Protein AF-A0A945E554-F1 (afdb_monomer_lite)

Secondary structure (DSSP, 8-state):
-HHHHHHSTTS-HHHHTTS--HHHHHHHHHH-B-TTS-TTSGGGTT--S-BSPPPPSTTSPP---

pLDDT: mean 84.27, std 9.27, range [59.28, 93.31]

Radius of gyration: 12.92 Å; chains: 1; bounding box: 35×27×28 Å

Foldseek 3Di:
DVVVCVVQPQLCCVPCVQPDDVSNLVCCQPANDEQSHDCPDPSNPPGDPHHDDHDDPVPDDPPDD

Structure (mmCIF, N/CA/C/O backbone):
data_AF-A0A945E554-F1
#
_entry.id   AF-A0A945E554-F1
#
loop_
_atom_site.group_PDB
_atom_site.id
_atom_site.type_symbol
_atom_site.label_atom_id
_atom_site.label_alt_id
_atom_site.label_comp_id
_atom_site.label_asym_id
_atom_site.label_entity_id
_atom_site.label_seq_id
_atom_site.pdbx_PDB_ins_code
_atom_site.Cartn_x
_atom_site.Cartn_y
_atom_site.Cartn_z
_atom_site.occupancy
_atom_site.B_iso_or_equiv
_atom_site.auth_seq_id
_atom_site.auth_comp_id
_atom_site.auth_asym_id
_atom_site.auth_atom_id
_atom_site.pdbx_PDB_model_num
ATOM 1 N N . LEU A 1 1 ? -1.158 4.709 -11.720 1.00 72.31 1 LEU A N 1
ATOM 2 C CA . LEU A 1 1 ? -1.481 3.276 -11.893 1.00 72.31 1 LEU A CA 1
ATOM 3 C C . LEU A 1 1 ? -2.964 3.125 -12.267 1.00 72.31 1 LEU A C 1
ATOM 5 O O . LEU A 1 1 ? -3.738 2.582 -11.496 1.00 72.31 1 LEU A O 1
ATOM 9 N N . ARG A 1 2 ? -3.387 3.636 -13.437 1.00 79.19 2 ARG A N 1
ATOM 10 C CA . ARG A 1 2 ? -4.823 3.676 -13.799 1.00 79.19 2 ARG A CA 1
ATOM 11 C C . ARG A 1 2 ? -5.424 2.284 -14.031 1.00 79.19 2 ARG A C 1
ATOM 13 O O . ARG A 1 2 ? -6.561 2.051 -13.652 1.00 79.19 2 ARG A O 1
ATOM 20 N N . ASP A 1 3 ? -4.656 1.351 -14.595 1.00 85.38 3 ASP A N 1
ATOM 21 C CA . ASP A 1 3 ? -5.104 -0.042 -14.747 1.00 85.38 3 ASP A CA 1
ATOM 22 C C . ASP A 1 3 ? -5.272 -0.745 -13.389 1.00 85.38 3 ASP A C 1
ATOM 24 O O . ASP A 1 3 ? -6.282 -1.400 -13.150 1.00 85.38 3 ASP A O 1
ATOM 28 N N . ALA A 1 4 ? -4.335 -0.532 -12.456 1.00 84.25 4 ALA A N 1
ATOM 29 C CA . ALA A 1 4 ? -4.449 -1.079 -11.104 1.00 84.25 4 ALA A CA 1
ATOM 30 C C . ALA A 1 4 ? -5.646 -0.489 -10.347 1.00 84.25 4 ALA A C 1
ATOM 32 O O . ALA A 1 4 ? -6.291 -1.204 -9.597 1.00 84.25 4 ALA A O 1
ATOM 33 N N . ASP A 1 5 ? -5.965 0.787 -10.572 1.00 87.88 5 ASP A N 1
ATOM 34 C CA . ASP A 1 5 ? -7.141 1.442 -9.992 1.00 87.88 5 ASP A CA 1
ATOM 35 C C . ASP A 1 5 ? -8.452 0.829 -10.505 1.00 87.88 5 ASP A C 1
ATOM 37 O O . ASP A 1 5 ? -9.357 0.554 -9.727 1.00 87.88 5 ASP A O 1
ATOM 41 N N . ARG A 1 6 ? -8.516 0.499 -11.802 1.00 88.56 6 ARG A N 1
ATOM 42 C CA . ARG A 1 6 ? -9.657 -0.225 -12.385 1.00 88.56 6 ARG A CA 1
ATOM 43 C C . ARG A 1 6 ? -9.816 -1.632 -11.812 1.00 88.56 6 ARG A C 1
ATOM 45 O O . ARG A 1 6 ? -10.941 -2.075 -11.611 1.00 88.56 6 ARG A O 1
ATOM 52 N N . ARG A 1 7 ? -8.710 -2.344 -11.576 1.00 88.94 7 ARG A N 1
ATOM 53 C CA . ARG A 1 7 ? -8.726 -3.705 -11.003 1.00 88.94 7 ARG A CA 1
ATOM 54 C C . ARG A 1 7 ? -8.952 -3.709 -9.491 1.00 88.94 7 ARG A C 1
ATOM 56 O O . ARG A 1 7 ? -9.531 -4.647 -8.954 1.00 88.94 7 ARG A O 1
ATOM 63 N N . HIS A 1 8 ? -8.502 -2.664 -8.809 1.00 87.69 8 HIS A N 1
ATOM 64 C CA . HIS A 1 8 ? -8.558 -2.517 -7.361 1.00 87.69 8 HIS A CA 1
ATOM 65 C C . HIS A 1 8 ? -9.101 -1.126 -6.995 1.00 87.69 8 HIS A C 1
ATOM 67 O O . HIS A 1 8 ? -8.363 -0.292 -6.456 1.00 87.69 8 HIS A O 1
ATOM 73 N N . PRO A 1 9 ? -10.394 -0.867 -7.266 1.00 88.88 9 PRO A N 1
ATOM 74 C CA . PRO A 1 9 ? -11.009 0.417 -6.948 1.00 88.88 9 PRO A CA 1
ATOM 75 C C . PRO A 1 9 ? -10.969 0.658 -5.438 1.0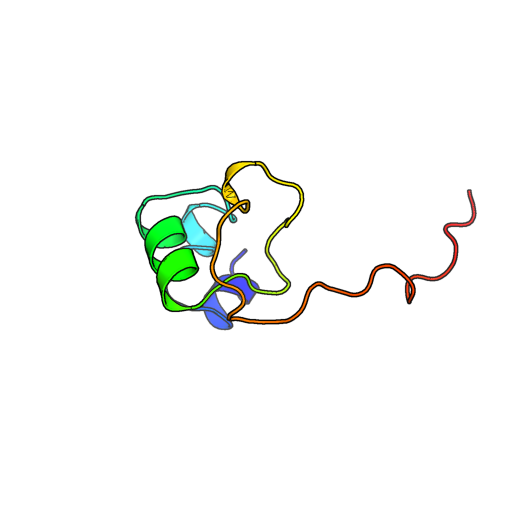0 88.88 9 PRO A C 1
ATOM 77 O O . PRO A 1 9 ? -11.076 -0.290 -4.661 1.00 88.88 9 PRO A O 1
ATOM 80 N N . GLY A 1 10 ? -10.790 1.910 -5.018 1.00 87.56 10 GLY A N 1
ATOM 81 C CA . GLY A 1 10 ? -10.735 2.299 -3.600 1.00 87.56 10 GLY A CA 1
ATOM 82 C C . GLY A 1 10 ? -9.336 2.306 -2.972 1.00 87.56 10 GLY A C 1
ATOM 83 O O . GLY A 1 10 ? -9.163 2.868 -1.899 1.00 87.56 10 GLY A O 1
ATOM 84 N N . PHE A 1 11 ? -8.312 1.773 -3.649 1.00 89.00 11 PHE A N 1
ATOM 85 C CA . PHE A 1 11 ? -6.917 1.941 -3.211 1.00 89.00 11 PHE A CA 1
ATOM 86 C C . PHE A 1 11 ? -6.322 3.308 -3.594 1.00 89.00 11 PHE A C 1
ATOM 88 O O . PHE A 1 11 ? -5.220 3.631 -3.153 1.00 89.00 11 PHE A O 1
ATOM 95 N N . GLY A 1 12 ? -6.997 4.105 -4.430 1.00 89.44 12 GLY A N 1
ATOM 96 C CA . GLY A 1 12 ? -6.496 5.411 -4.877 1.00 89.44 12 GLY A CA 1
ATOM 97 C C . GLY A 1 12 ? -5.216 5.305 -5.716 1.00 89.44 12 GLY A C 1
ATOM 98 O O . GLY A 1 12 ? -4.333 6.162 -5.647 1.00 89.44 12 GLY A O 1
ATOM 99 N N . PHE A 1 13 ? -5.072 4.237 -6.508 1.00 89.38 13 PHE A N 1
ATOM 100 C CA . PHE A 1 13 ? -3.880 3.984 -7.326 1.00 89.38 13 PHE A CA 1
ATOM 101 C C . PHE A 1 13 ? -3.709 5.009 -8.455 1.00 89.38 13 PHE A C 1
ATOM 103 O O . PHE A 1 13 ? -2.585 5.263 -8.922 1.00 89.38 13 PHE A O 1
ATOM 110 N N . ALA A 1 14 ? -4.814 5.584 -8.930 1.00 87.62 14 ALA A N 1
ATOM 111 C CA . ALA A 1 14 ? -4.786 6.677 -9.892 1.00 87.62 14 ALA A CA 1
ATOM 112 C C . ALA A 1 14 ? -4.195 7.959 -9.281 1.00 87.62 14 ALA A C 1
ATOM 114 O O . ALA A 1 14 ? -3.429 8.645 -9.958 1.00 87.62 14 ALA A O 1
ATOM 115 N N . GLU A 1 15 ? -4.491 8.221 -8.007 1.00 84.81 15 GLU A N 1
ATOM 116 C CA . GLU A 1 15 ? -4.169 9.464 -7.302 1.00 84.81 15 GLU A CA 1
ATOM 117 C C . GLU A 1 15 ? -2.794 9.412 -6.630 1.00 84.81 15 GLU A C 1
ATOM 119 O O . GLU A 1 15 ? -1.938 10.254 -6.893 1.00 84.81 15 GLU A O 1
ATOM 124 N N . SER A 1 16 ? -2.537 8.389 -5.808 1.00 85.50 16 SER A N 1
ATOM 125 C CA . SER A 1 16 ? -1.294 8.290 -5.033 1.00 85.50 16 SER A CA 1
ATOM 126 C C . SER A 1 16 ? -0.196 7.508 -5.745 1.00 85.50 16 SER A C 1
ATOM 128 O O . SER A 1 16 ? 0.919 7.426 -5.241 1.00 85.50 16 SER A O 1
ATOM 130 N N . LYS A 1 17 ? -0.489 6.879 -6.894 1.00 85.12 17 LYS A N 1
ATOM 131 C CA . LYS A 1 17 ? 0.441 5.969 -7.593 1.00 85.12 17 LYS A CA 1
ATOM 132 C C . LYS A 1 17 ? 1.008 4.868 -6.674 1.00 85.12 17 LYS A C 1
ATOM 134 O O . LYS A 1 17 ? 2.096 4.364 -6.933 1.00 85.12 17 LYS A O 1
ATOM 139 N N . GLY A 1 18 ? 0.260 4.472 -5.641 1.00 83.75 18 GLY A N 1
ATOM 140 C CA . GLY A 1 18 ? 0.666 3.443 -4.678 1.00 83.75 18 GLY A CA 1
ATOM 141 C C . GLY A 1 18 ? 1.467 3.967 -3.481 1.00 83.75 18 GLY A C 1
ATOM 142 O O . GLY A 1 18 ? 1.900 3.166 -2.659 1.00 83.75 18 GLY A O 1
ATOM 143 N N . TYR A 1 19 ? 1.662 5.284 -3.352 1.00 87.69 19 TYR A N 1
ATOM 144 C CA . TYR A 1 19 ? 2.162 5.884 -2.114 1.00 87.69 19 TYR A CA 1
ATOM 145 C C . TYR A 1 19 ? 1.085 5.843 -1.012 1.00 87.69 19 TYR A C 1
ATOM 147 O O . TYR A 1 19 ? -0.114 5.863 -1.318 1.00 87.69 19 TYR A O 1
ATOM 155 N N . PRO A 1 20 ? 1.484 5.805 0.273 1.00 87.31 20 PRO A N 1
ATOM 156 C CA . PRO A 1 20 ? 0.558 5.635 1.386 1.00 87.31 20 PRO A CA 1
ATOM 157 C C . PRO A 1 20 ? -0.253 6.917 1.642 1.00 87.31 20 PRO A C 1
ATOM 159 O O . PRO A 1 20 ? 0.131 7.772 2.441 1.00 87.31 20 PRO A O 1
ATOM 162 N N . SER A 1 21 ? -1.405 7.040 0.983 1.00 91.62 21 SER A N 1
ATOM 163 C CA . SER A 1 21 ? -2.456 8.003 1.333 1.00 91.62 21 SER A CA 1
ATOM 164 C C . SER A 1 21 ? -3.374 7.429 2.429 1.00 91.62 21 SER A C 1
ATOM 166 O O . SER A 1 21 ? -3.358 6.216 2.661 1.00 91.62 21 SER A O 1
ATOM 168 N N . PRO A 1 22 ? -4.182 8.254 3.125 1.00 90.8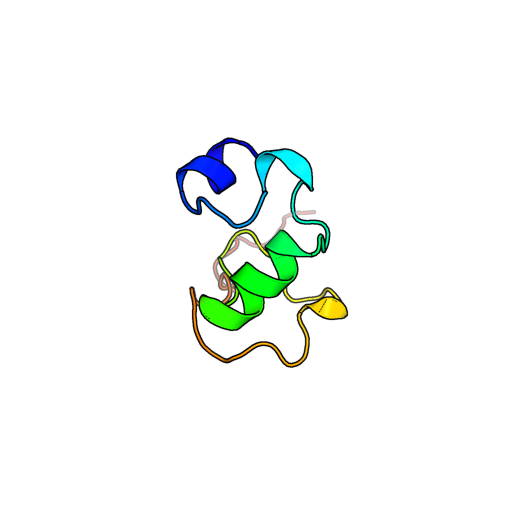8 22 PRO A N 1
ATOM 169 C CA . PRO A 1 22 ? -5.154 7.758 4.103 1.00 90.88 22 PRO A CA 1
ATOM 170 C C . PRO A 1 22 ? -6.102 6.700 3.521 1.00 90.88 22 PRO A C 1
ATOM 172 O O . PRO A 1 22 ? -6.249 5.633 4.110 1.00 90.88 22 PRO A O 1
ATOM 175 N N . ALA A 1 23 ? -6.648 6.950 2.324 1.00 90.38 23 ALA A N 1
ATOM 176 C CA . ALA A 1 23 ? -7.497 5.995 1.610 1.00 90.38 23 ALA A CA 1
ATOM 177 C C . ALA A 1 23 ? -6.748 4.695 1.273 1.00 90.38 23 ALA A C 1
ATOM 179 O O . ALA A 1 23 ? -7.273 3.603 1.470 1.00 90.38 23 ALA A O 1
ATOM 180 N N . HIS A 1 24 ? -5.485 4.800 0.847 1.00 93.19 24 HIS A N 1
ATOM 181 C CA . HIS A 1 24 ? -4.665 3.632 0.534 1.00 93.19 24 HIS A CA 1
ATOM 182 C C . HIS A 1 24 ? -4.399 2.763 1.772 1.00 93.19 24 HIS A C 1
ATOM 184 O O . HIS A 1 24 ? -4.494 1.541 1.706 1.00 93.19 24 HIS A O 1
ATOM 190 N N . ARG A 1 25 ? -4.098 3.386 2.919 1.00 92.06 25 ARG A N 1
ATOM 191 C CA . ARG A 1 25 ? -3.888 2.670 4.188 1.00 92.06 25 ARG A CA 1
ATOM 192 C C . ARG A 1 25 ? -5.164 1.999 4.692 1.00 92.06 25 ARG A C 1
ATOM 194 O O . ARG A 1 25 ? -5.083 0.862 5.141 1.00 92.06 25 ARG A O 1
ATOM 201 N N . ALA A 1 26 ? -6.312 2.669 4.588 1.00 92.69 26 ALA A N 1
ATOM 202 C CA . ALA A 1 26 ? -7.603 2.081 4.946 1.00 92.69 26 ALA A CA 1
ATOM 203 C C . ALA A 1 26 ? -7.906 0.847 4.079 1.00 92.69 26 ALA A C 1
ATOM 205 O O . ALA A 1 26 ? -8.150 -0.237 4.604 1.00 92.69 26 ALA A O 1
ATOM 206 N N . ALA A 1 27 ? -7.746 0.970 2.758 1.00 93.00 27 ALA A N 1
ATOM 207 C CA . ALA A 1 27 ? -7.926 -0.148 1.837 1.00 93.00 27 ALA A CA 1
ATOM 208 C C . ALA A 1 27 ? -6.961 -1.315 2.125 1.00 93.00 27 ALA A C 1
ATOM 210 O O . ALA A 1 27 ? -7.366 -2.474 2.068 1.00 93.00 27 ALA A O 1
ATOM 211 N N . LEU A 1 28 ? -5.701 -1.028 2.474 1.00 92.88 28 LEU A N 1
ATOM 212 C CA . LEU A 1 28 ? -4.726 -2.047 2.878 1.00 92.88 28 LEU A CA 1
ATOM 213 C C . LEU A 1 28 ? -5.109 -2.756 4.184 1.00 92.88 28 LEU A C 1
ATOM 215 O O . LEU A 1 28 ? -4.870 -3.956 4.300 1.00 92.88 28 LEU A O 1
ATOM 219 N N . ALA A 1 29 ? -5.693 -2.045 5.148 1.00 92.06 29 ALA A N 1
ATOM 220 C CA . ALA A 1 29 ? -6.139 -2.632 6.409 1.00 92.06 29 ALA A CA 1
ATOM 221 C C . ALA A 1 29 ? -7.362 -3.546 6.220 1.00 92.06 29 ALA A C 1
ATOM 223 O O . ALA A 1 29 ? -7.440 -4.600 6.843 1.00 92.06 29 ALA A O 1
ATOM 224 N N . GLU A 1 30 ? -8.289 -3.171 5.339 1.00 92.62 30 GLU A N 1
ATOM 225 C CA . GLU A 1 30 ? -9.536 -3.913 5.111 1.00 92.62 30 GLU A CA 1
ATOM 226 C C . GLU A 1 30 ? -9.384 -5.071 4.118 1.00 92.62 30 GLU A C 1
ATOM 228 O O . GLU A 1 30 ? -9.987 -6.129 4.286 1.00 92.62 30 GLU A O 1
ATOM 233 N N . ARG A 1 31 ? -8.603 -4.869 3.051 1.00 93.12 31 ARG A N 1
ATOM 234 C CA . ARG A 1 31 ? -8.539 -5.780 1.892 1.00 93.12 31 ARG A CA 1
ATOM 235 C C . ARG A 1 31 ? -7.174 -6.431 1.710 1.00 93.12 31 ARG A C 1
ATOM 237 O O . ARG A 1 31 ? -7.049 -7.370 0.926 1.00 93.12 31 ARG A O 1
ATOM 244 N N . GLY A 1 32 ? -6.160 -5.940 2.417 1.00 92.50 32 GLY A N 1
ATOM 245 C CA . GLY A 1 32 ? -4.798 -6.440 2.330 1.00 92.50 32 GLY A CA 1
ATOM 246 C C . GLY A 1 32 ? -4.043 -6.008 1.076 1.00 92.50 32 GLY A C 1
ATOM 247 O O . GLY A 1 32 ? -4.518 -5.253 0.225 1.00 92.50 32 GLY A O 1
ATOM 248 N N . ALA A 1 33 ? -2.806 -6.487 0.975 1.00 93.31 33 ALA A N 1
ATOM 249 C CA . ALA A 1 33 ? -1.900 -6.116 -0.102 1.00 93.31 33 ALA A CA 1
ATOM 250 C C . ALA A 1 33 ? -2.201 -6.886 -1.398 1.00 93.31 33 ALA A C 1
ATOM 252 O O . ALA A 1 33 ? -2.306 -8.109 -1.414 1.00 93.31 33 ALA A O 1
ATOM 253 N N . THR A 1 34 ? -2.256 -6.165 -2.513 1.00 90.62 34 THR A N 1
ATOM 254 C CA . THR A 1 34 ? -2.332 -6.715 -3.878 1.00 90.62 34 THR A CA 1
ATOM 255 C C . THR A 1 34 ? -0.944 -6.913 -4.497 1.00 90.62 34 THR A C 1
ATOM 257 O O . THR A 1 34 ? 0.063 -6.386 -4.012 1.00 90.62 34 THR A O 1
ATOM 260 N N . THR A 1 35 ? -0.882 -7.609 -5.628 1.00 89.25 35 THR A N 1
ATOM 261 C CA . THR A 1 35 ? 0.324 -7.836 -6.438 1.00 89.25 35 THR A CA 1
ATOM 262 C C . THR A 1 35 ? 0.991 -6.554 -6.952 1.00 89.25 35 THR A C 1
ATOM 264 O O . THR A 1 35 ? 2.178 -6.579 -7.293 1.00 89.25 35 THR A O 1
ATOM 267 N N . TYR A 1 36 ? 0.268 -5.429 -6.988 1.00 88.44 36 TYR A N 1
ATOM 268 C CA . TYR A 1 36 ? 0.800 -4.111 -7.353 1.00 88.44 36 TYR A CA 1
ATOM 269 C C . TYR A 1 36 ? 1.576 -3.427 -6.218 1.00 88.44 36 TYR A C 1
ATOM 271 O O . TYR A 1 36 ? 2.289 -2.457 -6.472 1.00 88.44 36 TYR A O 1
ATOM 279 N N . HIS A 1 37 ? 1.477 -3.921 -4.980 1.00 90.38 37 HIS A N 1
ATOM 280 C CA . HIS A 1 37 ? 2.156 -3.313 -3.842 1.00 90.38 37 HIS A CA 1
ATOM 281 C C . HIS A 1 37 ? 3.595 -3.807 -3.696 1.00 90.38 37 HIS A C 1
ATOM 283 O O . HIS A 1 37 ? 3.892 -5.0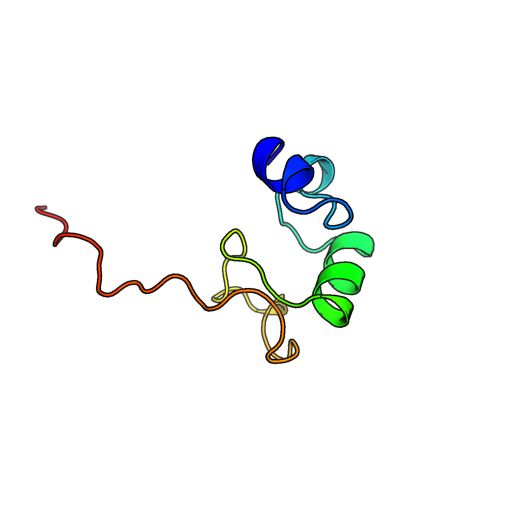06 -3.737 1.00 90.38 37 HIS A O 1
ATOM 289 N N . ARG A 1 38 ? 4.503 -2.869 -3.420 1.00 89.25 38 ARG A N 1
ATOM 290 C CA . ARG A 1 38 ? 5.892 -3.176 -3.084 1.00 89.25 38 ARG A CA 1
ATOM 291 C C . ARG A 1 38 ? 6.000 -3.553 -1.607 1.00 89.25 38 ARG A C 1
ATOM 293 O O . ARG A 1 38 ? 6.239 -2.712 -0.751 1.00 89.25 38 ARG A O 1
ATOM 300 N N . ARG A 1 39 ? 5.880 -4.850 -1.322 1.00 86.94 39 ARG A N 1
ATOM 301 C CA . ARG A 1 39 ? 5.913 -5.427 0.039 1.00 86.94 39 ARG A CA 1
ATOM 302 C C . ARG A 1 39 ? 7.212 -5.207 0.829 1.00 86.94 39 ARG A C 1
ATOM 304 O O . ARG A 1 39 ? 7.247 -5.492 2.014 1.00 86.94 39 ARG A O 1
ATOM 311 N N . THR A 1 40 ? 8.273 -4.718 0.189 1.00 87.69 40 THR A N 1
ATOM 312 C CA . THR A 1 40 ? 9.540 -4.352 0.846 1.00 87.69 40 THR A CA 1
ATOM 313 C C . THR A 1 40 ? 9.554 -2.917 1.383 1.00 87.69 40 THR A C 1
ATOM 315 O O . THR A 1 40 ? 10.582 -2.460 1.872 1.00 87.69 40 THR A O 1
ATOM 318 N N . TRP A 1 41 ? 8.458 -2.166 1.254 1.00 89.44 41 TRP A N 1
ATOM 319 C CA . TRP A 1 41 ? 8.322 -0.848 1.873 1.00 89.44 41 TRP A CA 1
ATOM 320 C C . TRP A 1 41 ? 7.906 -0.936 3.338 1.00 89.44 41 TRP A C 1
ATOM 322 O O . TRP A 1 41 ? 7.079 -1.765 3.701 1.00 89.44 41 TRP A O 1
ATOM 332 N N . SER A 1 42 ? 8.432 -0.014 4.150 1.00 89.38 42 SER A N 1
ATOM 333 C CA . SER A 1 42 ? 8.248 -0.028 5.605 1.00 89.38 42 SER A CA 1
ATOM 334 C C . SER A 1 42 ? 6.772 -0.005 6.035 1.00 89.38 42 SER A C 1
ATOM 336 O O . SER A 1 42 ? 6.360 -0.775 6.894 1.00 89.38 42 SER A O 1
ATOM 338 N N . PHE A 1 43 ? 5.925 0.793 5.375 1.00 87.62 43 PHE A N 1
ATOM 339 C CA . PHE A 1 43 ? 4.500 0.895 5.732 1.00 87.62 43 PHE A CA 1
ATOM 340 C C . PHE A 1 43 ? 3.664 -0.350 5.390 1.00 87.62 43 PHE A C 1
ATOM 342 O O . PHE A 1 43 ? 2.488 -0.406 5.737 1.00 87.62 43 PHE A O 1
ATOM 349 N N . MET A 1 44 ? 4.242 -1.321 4.678 1.00 90.31 44 MET A N 1
ATOM 350 C CA . MET A 1 44 ? 3.591 -2.598 4.383 1.00 90.31 44 MET A CA 1
ATOM 351 C C . MET A 1 44 ? 3.807 -3.624 5.505 1.00 90.31 44 MET A C 1
ATOM 353 O O . MET A 1 44 ? 3.199 -4.695 5.477 1.00 90.31 44 MET A O 1
ATOM 357 N N . HIS A 1 45 ? 4.680 -3.332 6.474 1.00 88.50 45 HIS A N 1
ATOM 358 C CA . HIS A 1 45 ? 4.875 -4.183 7.643 1.00 88.50 45 HIS A CA 1
ATOM 359 C C . HIS A 1 45 ? 3.656 -4.124 8.568 1.00 88.50 45 HIS A C 1
ATOM 361 O O . HIS A 1 45 ? 3.057 -3.069 8.755 1.00 88.50 45 HIS A O 1
ATOM 367 N N . GLY A 1 46 ? 3.293 -5.268 9.152 1.00 85.06 46 GLY A N 1
ATOM 368 C CA . GLY A 1 46 ? 2.160 -5.366 10.079 1.00 85.06 46 GLY A CA 1
ATOM 369 C C . GLY A 1 46 ? 0.781 -5.365 9.415 1.00 85.06 46 GLY A C 1
ATOM 370 O O . GLY A 1 46 ? -0.224 -5.358 10.119 1.00 85.06 46 GLY A O 1
ATOM 371 N N . LEU A 1 47 ? 0.712 -5.395 8.081 1.00 86.31 47 LEU A N 1
ATOM 372 C CA . LEU A 1 47 ? -0.553 -5.586 7.379 1.00 86.31 47 LEU A CA 1
ATOM 373 C C . LEU A 1 47 ? -1.112 -6.999 7.605 1.00 86.31 47 LEU A C 1
ATOM 375 O O . LEU A 1 47 ? -0.335 -7.953 7.723 1.00 86.31 47 LEU A O 1
ATOM 379 N N . PRO A 1 48 ? -2.447 -7.152 7.619 1.00 84.62 48 PRO A N 1
ATOM 380 C CA . PRO A 1 48 ? -3.075 -8.456 7.759 1.00 84.62 48 PRO A CA 1
ATOM 381 C C . PRO A 1 48 ? -2.675 -9.385 6.608 1.00 84.62 48 PRO A C 1
ATOM 383 O O . PRO A 1 48 ? -2.487 -8.952 5.469 1.00 84.62 48 PRO A O 1
ATOM 386 N N . ALA A 1 49 ? -2.587 -10.686 6.895 1.00 83.06 49 ALA A N 1
ATOM 387 C CA . ALA A 1 49 ? -2.294 -11.736 5.915 1.00 83.06 49 ALA A CA 1
ATOM 388 C C . ALA A 1 49 ? -3.501 -12.052 5.001 1.00 83.06 49 ALA A C 1
ATOM 390 O O . ALA A 1 49 ? -3.773 -13.206 4.684 1.00 83.06 49 ALA A O 1
ATOM 391 N N . ILE A 1 50 ? -4.240 -11.016 4.603 1.00 88.06 50 ILE A N 1
ATOM 392 C CA . ILE A 1 50 ? -5.346 -11.060 3.645 1.00 88.06 50 ILE A CA 1
ATOM 393 C C . ILE A 1 50 ? -4.917 -10.357 2.349 1.00 88.06 50 ILE A C 1
ATOM 395 O O . ILE A 1 50 ? -3.900 -9.656 2.304 1.00 88.06 50 ILE A O 1
ATOM 399 N N . GLY A 1 51 ? -5.685 -10.545 1.281 1.00 87.81 51 GLY A N 1
ATOM 400 C CA . GLY A 1 51 ? -5.375 -10.003 -0.042 1.00 87.81 51 GLY A CA 1
ATOM 401 C C . GLY A 1 51 ? -4.653 -11.001 -0.947 1.00 87.81 51 GLY A C 1
ATOM 402 O O . GLY A 1 51 ? -4.694 -12.211 -0.735 1.00 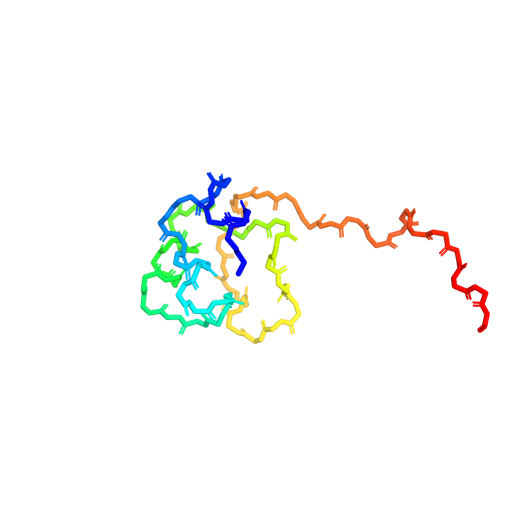87.81 51 GLY A O 1
ATOM 403 N N . GLU A 1 52 ? -4.020 -10.500 -2.005 1.00 88.94 52 GLU A N 1
ATOM 404 C CA . GLU A 1 52 ? -3.384 -11.356 -3.011 1.00 88.94 52 GLU A CA 1
ATOM 405 C C . GLU A 1 52 ? -2.021 -11.847 -2.524 1.00 88.94 52 GLU A C 1
ATOM 407 O O . GLU A 1 52 ? -1.297 -11.071 -1.900 1.00 88.94 52 GLU A O 1
ATOM 412 N N . PRO A 1 53 ? -1.584 -13.072 -2.853 1.00 83.62 53 PRO A N 1
ATOM 413 C CA . PRO A 1 53 ? -0.272 -13.551 -2.439 1.00 83.62 53 PRO A CA 1
ATOM 414 C C . PRO A 1 53 ? 0.871 -12.660 -2.972 1.00 83.62 53 PRO A C 1
ATOM 416 O O . PRO A 1 53 ? 0.721 -11.953 -3.978 1.00 83.62 53 PRO A O 1
ATOM 419 N N . PRO A 1 54 ? 2.041 -12.645 -2.302 1.00 77.62 54 PRO A N 1
ATOM 420 C CA . PRO A 1 54 ? 3.262 -12.075 -2.862 1.00 77.62 54 PRO A CA 1
ATOM 421 C C . PRO A 1 54 ? 3.505 -12.617 -4.264 1.00 77.62 54 PRO A C 1
ATOM 423 O O . PRO A 1 54 ? 3.418 -13.821 -4.481 1.00 77.62 54 PRO A O 1
ATOM 426 N N . ARG A 1 55 ? 3.833 -11.730 -5.213 1.00 73.19 55 ARG A N 1
ATOM 427 C CA . ARG A 1 55 ? 4.351 -12.183 -6.504 1.00 73.19 55 ARG A CA 1
ATOM 428 C C . ARG A 1 55 ? 5.589 -13.023 -6.231 1.00 73.19 55 ARG A C 1
ATOM 430 O O . ARG A 1 55 ? 6.538 -12.519 -5.619 1.00 73.19 55 ARG A O 1
ATOM 437 N N . ASP A 1 56 ? 5.546 -14.278 -6.662 1.00 68.44 56 ASP A N 1
ATOM 438 C CA . ASP A 1 56 ? 6.702 -15.147 -6.575 1.00 68.44 56 ASP A CA 1
ATOM 439 C C . ASP A 1 56 ? 7.827 -14.552 -7.427 1.00 68.44 56 ASP A C 1
ATOM 441 O O . ASP A 1 56 ? 7.652 -14.210 -8.598 1.00 68.44 56 ASP A O 1
ATOM 445 N N . ARG A 1 57 ? 8.979 -14.360 -6.790 1.00 62.91 57 ARG A N 1
ATOM 446 C CA . ARG A 1 57 ? 10.181 -13.821 -7.429 1.00 62.91 57 AR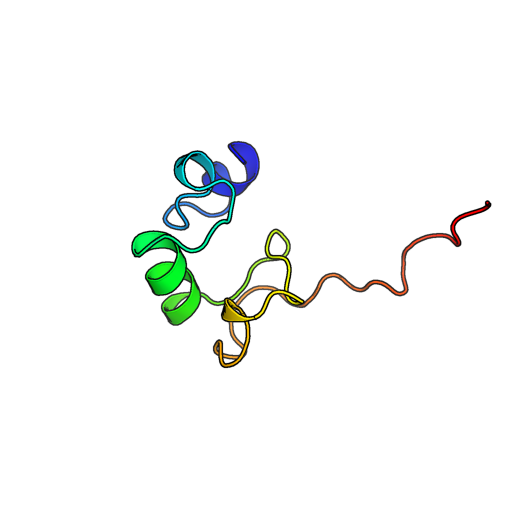G A CA 1
ATOM 447 C C . ARG A 1 57 ? 11.005 -14.939 -8.065 1.00 62.91 57 ARG A C 1
ATOM 449 O O . ARG A 1 57 ? 11.870 -14.635 -8.877 1.00 62.91 57 ARG A O 1
ATOM 456 N N . HIS A 1 58 ? 10.765 -16.197 -7.685 1.00 63.22 58 HIS A N 1
ATOM 457 C CA . HIS A 1 58 ? 11.520 -17.357 -8.159 1.00 63.22 58 HIS A CA 1
ATOM 458 C C . HIS A 1 58 ? 11.166 -17.782 -9.588 1.00 63.22 58 HIS A C 1
ATOM 460 O O . HIS A 1 58 ? 11.972 -18.452 -10.220 1.00 63.22 58 HIS A O 1
ATOM 466 N N . GLY A 1 59 ? 10.027 -17.348 -10.137 1.00 59.28 59 GLY A N 1
ATOM 467 C CA . GLY A 1 59 ? 9.644 -17.635 -11.526 1.00 59.28 59 GLY A CA 1
ATOM 468 C C . GLY A 1 59 ? 10.211 -16.679 -12.586 1.00 59.28 59 GLY A C 1
ATOM 469 O O . GLY A 1 59 ? 9.901 -16.834 -13.765 1.00 59.28 59 GLY A O 1
ATOM 470 N N . ALA A 1 60 ? 10.989 -15.660 -12.205 1.00 60.50 60 ALA A N 1
ATOM 471 C CA . ALA A 1 60 ? 11.593 -14.755 -13.182 1.00 60.50 60 ALA A CA 1
ATOM 472 C C . ALA A 1 60 ? 12.792 -15.446 -13.858 1.00 60.50 60 ALA A C 1
ATOM 474 O O . ALA A 1 60 ? 13.647 -15.969 -13.139 1.00 60.50 60 ALA A O 1
ATOM 475 N N . PRO A 1 61 ? 12.900 -15.443 -15.205 1.00 61.81 61 PRO A N 1
ATOM 476 C CA . PRO A 1 61 ? 14.086 -15.973 -15.867 1.00 61.81 61 PRO A CA 1
ATOM 477 C C . PRO A 1 61 ? 15.328 -15.249 -15.327 1.00 61.81 61 PRO A C 1
ATOM 479 O O . PRO A 1 61 ? 15.237 -14.051 -15.015 1.00 61.81 61 PRO A O 1
ATOM 482 N N . PRO A 1 62 ? 16.471 -15.946 -15.181 1.00 65.75 62 PRO A N 1
ATOM 483 C CA . PRO A 1 62 ? 17.689 -15.317 -14.697 1.00 65.75 62 PRO A CA 1
ATOM 484 C C . PRO A 1 62 ? 17.969 -14.087 -15.556 1.00 65.75 62 PRO A C 1
ATOM 486 O O . PRO A 1 62 ? 17.932 -14.148 -16.786 1.00 65.75 62 PRO A O 1
ATOM 489 N N . ARG A 1 63 ? 18.198 -12.950 -14.896 1.00 68.31 63 ARG A N 1
ATOM 490 C CA . ARG A 1 63 ? 18.651 -11.742 -15.579 1.00 68.31 63 ARG A CA 1
ATOM 491 C C . ARG A 1 63 ? 20.041 -12.052 -16.122 1.00 68.31 63 ARG A C 1
ATOM 493 O O . ARG A 1 63 ? 20.998 -12.077 -15.355 1.00 68.31 63 ARG A O 1
ATOM 500 N N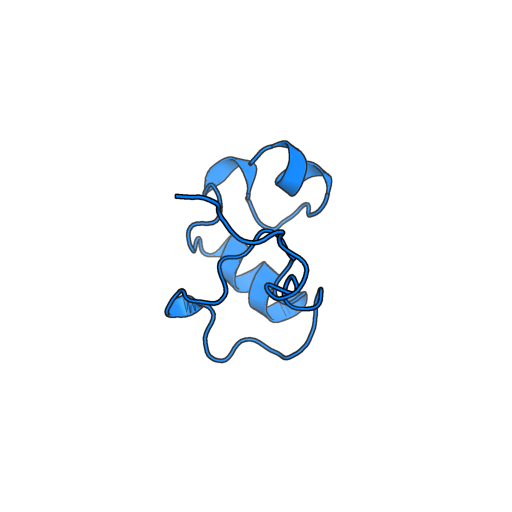 . LEU A 1 64 ? 20.123 -12.361 -17.414 1.00 67.56 64 LEU A N 1
ATOM 501 C CA . LEU A 1 64 ? 21.378 -12.248 -18.140 1.00 67.56 64 LEU A CA 1
ATOM 502 C C . LEU A 1 64 ? 21.759 -10.762 -18.117 1.00 67.56 64 LEU A C 1
ATOM 504 O O . LEU A 1 64 ? 20.888 -9.901 -18.251 1.00 67.56 64 LEU A O 1
ATOM 508 N N . PHE A 1 65 ? 23.028 -10.554 -17.797 1.00 73.06 65 PHE A N 1
ATOM 509 C CA . PHE A 1 65 ? 23.728 -9.335 -17.379 1.00 73.06 65 PHE A CA 1
ATOM 510 C C . PHE A 1 65 ? 23.300 -8.054 -18.101 1.00 73.06 65 PHE A C 1
ATOM 512 O O . PHE A 1 65 ? 23.144 -8.097 -19.341 1.00 73.06 65 PHE A O 1
#

Sequence (65 aa):
LRDADRRHPGFGFAESKGYPSPAHRAALAERGATTYHRRTWSFMHGLPAIGEPPRDRHGAPPRLF